Protein AF-A0A645H171-F1 (afdb_monomer_lite)

pLDDT: mean 86.13, std 8.14, range [46.41, 94.06]

Organism: NCBI:txid1076179

Structure (mmCIF, N/CA/C/O backbone):
data_AF-A0A645H171-F1
#
_entry.id   AF-A0A645H171-F1
#
loop_
_atom_site.group_PDB
_atom_site.id
_atom_site.type_symbol
_atom_site.label_atom_id
_atom_site.label_alt_id
_atom_site.label_comp_id
_atom_site.label_asym_id
_atom_site.label_entity_id
_atom_site.label_seq_id
_atom_site.pdbx_PDB_ins_code
_atom_site.Cartn_x
_atom_site.Cartn_y
_atom_site.Cartn_z
_atom_site.occupancy
_atom_site.B_iso_or_equiv
_atom_site.auth_seq_id
_atom_site.auth_comp_id
_atom_site.auth_asym_id
_atom_site.auth_atom_id
_atom_site.pdbx_PDB_model_num
ATOM 1 N N . MET A 1 1 ? 2.312 -17.430 -9.583 1.00 46.41 1 MET A N 1
ATOM 2 C CA . MET A 1 1 ? 2.910 -16.702 -8.439 1.00 46.41 1 MET A CA 1
ATOM 3 C C . MET A 1 1 ? 1.800 -16.320 -7.471 1.00 46.41 1 MET A C 1
ATOM 5 O O . MET A 1 1 ? 0.791 -15.809 -7.935 1.00 46.41 1 MET A O 1
ATOM 9 N N . ASN A 1 2 ? 1.952 -16.564 -6.166 1.00 61.66 2 ASN A N 1
ATOM 10 C CA . ASN A 1 2 ? 0.986 -16.113 -5.157 1.00 61.66 2 ASN A CA 1
ATOM 11 C C . ASN A 1 2 ? 1.284 -14.646 -4.791 1.00 61.66 2 ASN A C 1
ATOM 13 O O . ASN A 1 2 ? 1.994 -14.360 -3.834 1.00 61.66 2 ASN A O 1
ATOM 17 N N . TYR A 1 3 ? 0.816 -13.711 -5.617 1.00 66.38 3 TYR A N 1
ATOM 18 C CA . TYR A 1 3 ? 1.017 -12.272 -5.394 1.00 66.38 3 TYR A CA 1
ATOM 19 C C . TYR A 1 3 ? 0.291 -11.769 -4.140 1.00 66.38 3 TYR A C 1
ATOM 21 O O . TYR A 1 3 ? 0.744 -10.811 -3.515 1.00 66.38 3 TYR A O 1
ATOM 29 N N . SER A 1 4 ? -0.789 -12.444 -3.738 1.00 68.12 4 SER A N 1
ATOM 30 C CA . SER A 1 4 ? -1.568 -12.106 -2.549 1.00 68.12 4 SER A CA 1
ATOM 31 C C . SER A 1 4 ? -0.733 -12.211 -1.274 1.00 68.12 4 SER A C 1
ATOM 33 O O . SER A 1 4 ? -0.778 -11.300 -0.454 1.00 68.12 4 SER A O 1
ATOM 35 N N . SER A 1 5 ? 0.097 -13.251 -1.126 1.00 75.25 5 SER A N 1
ATOM 36 C CA . SER A 1 5 ? 0.951 -13.399 0.063 1.00 75.25 5 SER A CA 1
ATOM 37 C C . SER A 1 5 ? 2.080 -12.364 0.116 1.00 75.25 5 SER A C 1
ATOM 39 O O . SER A 1 5 ? 2.367 -11.808 1.175 1.00 75.25 5 SER A O 1
ATOM 41 N N . GLY A 1 6 ? 2.698 -12.056 -1.028 1.00 83.56 6 GLY A N 1
ATOM 42 C CA . GLY A 1 6 ? 3.765 -11.056 -1.114 1.00 83.56 6 GLY A CA 1
ATOM 43 C C . GLY A 1 6 ? 3.276 -9.639 -0.803 1.00 83.56 6 GLY A C 1
ATOM 44 O O . GLY A 1 6 ? 3.906 -8.925 -0.021 1.00 83.56 6 GLY A O 1
ATOM 45 N N . ILE A 1 7 ? 2.135 -9.251 -1.379 1.00 83.25 7 ILE A N 1
ATOM 46 C CA . ILE A 1 7 ? 1.530 -7.930 -1.170 1.00 83.25 7 ILE A CA 1
ATOM 47 C C . ILE A 1 7 ? 0.985 -7.798 0.251 1.00 83.25 7 ILE A C 1
ATOM 49 O O . ILE A 1 7 ? 1.257 -6.787 0.894 1.00 83.25 7 ILE A O 1
ATOM 53 N N . ALA A 1 8 ? 0.294 -8.814 0.779 1.00 86.88 8 ALA A N 1
ATOM 54 C CA . ALA A 1 8 ? -0.175 -8.794 2.163 1.00 86.88 8 ALA A CA 1
ATOM 55 C C . ALA A 1 8 ? 0.992 -8.592 3.143 1.00 86.88 8 ALA A C 1
ATOM 57 O O . ALA A 1 8 ? 0.944 -7.695 3.984 1.00 86.88 8 ALA A O 1
ATOM 58 N N . ARG A 1 9 ? 2.098 -9.328 2.958 1.00 86.06 9 ARG A N 1
ATOM 59 C CA . ARG A 1 9 ? 3.308 -9.163 3.776 1.00 86.06 9 ARG A CA 1
ATOM 60 C C . ARG A 1 9 ? 3.878 -7.746 3.696 1.00 86.06 9 ARG A C 1
ATOM 62 O O . ARG A 1 9 ? 4.268 -7.191 4.721 1.00 86.06 9 ARG A O 1
ATOM 69 N N . PHE A 1 10 ? 3.951 -7.169 2.495 1.00 85.25 10 PHE A N 1
ATOM 70 C CA . PHE A 1 10 ? 4.456 -5.808 2.2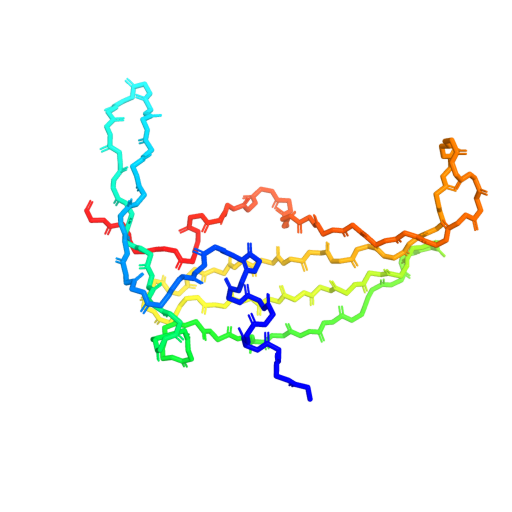97 1.00 85.25 10 PHE A CA 1
ATOM 71 C C . PHE A 1 10 ? 3.582 -4.766 3.005 1.00 85.25 10 PHE A C 1
ATOM 73 O O . PHE A 1 10 ? 4.096 -3.907 3.715 1.00 85.25 10 PHE A O 1
ATOM 80 N N . LEU A 1 11 ? 2.261 -4.894 2.877 1.00 86.62 11 LEU A N 1
ATOM 81 C CA . LEU A 1 11 ? 1.277 -4.007 3.502 1.00 86.62 11 LEU A CA 1
ATOM 82 C C . LEU A 1 11 ? 1.110 -4.256 5.010 1.00 86.62 11 LEU A C 1
ATOM 84 O O . LEU A 1 11 ? 0.217 -3.679 5.620 1.00 86.62 11 LEU A O 1
ATOM 88 N N . ARG A 1 12 ? 1.962 -5.101 5.612 1.00 88.81 12 ARG A N 1
ATOM 89 C CA . ARG A 1 12 ? 1.922 -5.490 7.032 1.00 88.81 12 ARG A CA 1
ATOM 90 C C . ARG A 1 12 ? 0.592 -6.126 7.448 1.00 88.81 12 ARG A C 1
ATOM 92 O O . ARG A 1 12 ? 0.215 -6.077 8.607 1.00 88.81 12 ARG A O 1
ATOM 99 N N . ILE A 1 13 ? -0.092 -6.778 6.515 1.00 90.06 13 ILE A N 1
ATOM 100 C CA . ILE A 1 13 ? -1.292 -7.562 6.798 1.00 90.06 13 ILE A CA 1
ATOM 101 C C . ILE A 1 13 ? -0.851 -8.897 7.407 1.00 90.06 13 ILE A C 1
ATOM 103 O O . ILE A 1 13 ? -0.043 -9.624 6.821 1.00 90.06 13 ILE A O 1
ATOM 107 N N . HIS A 1 14 ? -1.344 -9.181 8.611 1.00 91.19 14 HIS A N 1
ATOM 108 C CA . HIS A 1 14 ? -0.939 -10.313 9.446 1.00 91.19 14 HIS A CA 1
ATOM 109 C C . HIS A 1 14 ? -2.025 -11.398 9.501 1.00 91.19 14 HIS A C 1
ATOM 111 O O . HIS A 1 14 ? -3.140 -11.201 9.022 1.00 91.19 14 HIS A O 1
ATOM 117 N N . GLU A 1 15 ? -1.701 -12.556 10.083 1.00 92.12 15 GLU A N 1
ATOM 118 C CA . GLU A 1 15 ? -2.649 -13.675 10.257 1.00 92.12 15 GLU A CA 1
ATOM 119 C C . GLU A 1 15 ? -3.913 -13.258 11.021 1.00 92.12 15 GLU A C 1
ATOM 121 O O . GLU A 1 15 ? -5.015 -13.711 10.721 1.00 92.12 15 GLU A O 1
ATOM 126 N N . HIS A 1 16 ? -3.761 -12.339 11.975 1.00 93.06 16 HIS A N 1
ATOM 127 C CA . HIS A 1 16 ? -4.859 -11.779 12.747 1.00 93.06 16 HIS A CA 1
ATOM 128 C C . HIS A 1 16 ? -5.083 -10.317 12.380 1.00 93.06 16 HIS A C 1
ATOM 130 O O . HIS A 1 16 ? -4.137 -9.576 12.097 1.00 93.06 16 HIS A O 1
ATOM 136 N N . GLU A 1 17 ? -6.350 -9.911 12.402 1.00 92.88 17 GLU A N 1
ATOM 137 C CA . GLU A 1 17 ? -6.702 -8.503 12.302 1.00 92.88 17 GLU A CA 1
ATOM 138 C C . GLU A 1 17 ? -6.122 -7.710 13.474 1.00 92.88 17 GLU A C 1
ATOM 140 O O . GLU A 1 17 ? -5.950 -8.224 14.582 1.00 92.88 17 GLU A O 1
ATOM 145 N N . TYR A 1 18 ? -5.819 -6.443 13.223 1.00 94.06 18 TYR A N 1
ATOM 146 C CA . TYR A 1 18 ? -5.315 -5.544 14.249 1.00 94.06 18 TYR A CA 1
ATOM 147 C C . TYR A 1 18 ? -5.740 -4.107 13.962 1.00 94.06 18 TYR A C 1
ATOM 149 O O . TYR A 1 18 ? -6.217 -3.776 12.873 1.00 94.06 18 TYR A O 1
ATOM 157 N N . PHE A 1 19 ? -5.557 -3.245 14.958 1.00 93.50 19 PHE A N 1
ATOM 158 C CA . PHE A 1 19 ? -5.896 -1.833 14.863 1.00 93.50 19 PHE A CA 1
ATOM 159 C C . PHE A 1 19 ? -4.631 -0.984 14.791 1.00 93.50 19 PHE A C 1
ATOM 161 O O . PHE A 1 19 ? -3.698 -1.154 15.576 1.00 93.50 19 PHE A O 1
ATOM 168 N N . TYR A 1 20 ? -4.607 -0.061 13.839 1.00 91.94 20 TYR A N 1
ATOM 169 C CA . TYR A 1 20 ? -3.574 0.945 13.680 1.00 91.94 20 TYR A CA 1
ATOM 170 C C . TYR A 1 20 ? -4.122 2.295 14.140 1.00 91.94 20 TYR A C 1
ATOM 172 O O . TYR A 1 20 ? -5.061 2.825 13.547 1.00 91.94 20 TYR A O 1
ATOM 180 N N . ALA A 1 21 ? -3.537 2.846 15.201 1.00 92.25 21 ALA A N 1
ATOM 181 C CA . ALA A 1 21 ? -3.875 4.173 15.692 1.00 92.25 21 ALA A CA 1
ATOM 182 C C . ALA A 1 21 ? -2.935 5.218 15.082 1.00 92.25 21 ALA A C 1
ATOM 184 O O . ALA A 1 21 ? -1.711 5.073 15.122 1.00 92.25 21 ALA A O 1
ATOM 185 N N . LYS A 1 22 ? -3.514 6.293 14.550 1.00 90.81 22 LYS A N 1
ATOM 186 C CA . LYS A 1 22 ? -2.793 7.449 14.028 1.00 90.81 22 LYS A CA 1
ATOM 187 C C . LYS A 1 22 ? -3.165 8.681 14.839 1.00 90.81 22 LYS A C 1
ATOM 189 O O . LYS A 1 22 ? -4.295 9.161 14.780 1.00 90.81 22 LYS A O 1
ATOM 194 N N . THR A 1 23 ? -2.195 9.212 15.572 1.00 92.88 23 THR A N 1
ATOM 195 C CA . THR A 1 23 ? -2.364 10.466 16.310 1.00 92.88 23 THR A CA 1
ATOM 196 C C . THR A 1 23 ? -2.137 11.650 15.378 1.00 92.88 23 THR A C 1
ATOM 198 O O . THR A 1 23 ? -1.150 11.712 14.645 1.00 92.88 23 THR A O 1
ATOM 201 N N . THR A 1 24 ? -3.061 12.597 15.411 1.00 89.25 24 THR A N 1
ATOM 202 C CA . THR A 1 24 ? -3.034 13.855 14.667 1.00 89.25 24 THR A CA 1
ATOM 203 C C . THR A 1 24 ? -3.170 15.021 15.645 1.00 89.25 24 THR A C 1
ATOM 205 O O . THR A 1 24 ? -3.492 14.823 16.816 1.00 89.25 24 THR A O 1
ATOM 208 N N . LEU A 1 25 ? -2.965 16.252 15.171 1.00 91.75 25 LEU A N 1
ATOM 209 C CA . LEU A 1 25 ? -3.218 17.451 15.981 1.00 91.75 25 LEU A CA 1
ATOM 210 C C . LEU A 1 25 ? -4.694 17.576 16.405 1.00 91.75 25 LEU A C 1
ATOM 212 O O . LEU A 1 25 ? -4.986 18.187 17.426 1.00 91.75 25 LEU A O 1
ATOM 216 N N . SER A 1 26 ? -5.615 16.990 15.635 1.00 90.19 26 SER A N 1
ATOM 217 C CA . SER A 1 26 ? -7.065 17.021 15.859 1.00 90.19 26 SER A CA 1
ATOM 218 C C . SER A 1 26 ? -7.608 15.837 16.669 1.00 90.19 26 SER A C 1
ATOM 220 O O . SER A 1 26 ? -8.800 15.810 16.958 1.00 90.19 26 SER A O 1
ATOM 222 N N . GLY A 1 27 ? -6.773 14.854 17.028 1.00 92.31 27 GLY A N 1
ATOM 223 C CA . GLY A 1 27 ? -7.200 13.675 17.786 1.00 92.31 27 GLY A CA 1
ATOM 224 C C . GLY A 1 27 ? -6.569 12.367 17.312 1.00 92.31 27 GLY A C 1
ATOM 225 O O . GLY A 1 27 ? -5.555 12.362 16.611 1.00 92.31 27 GLY A O 1
ATOM 226 N N . VAL A 1 28 ? -7.172 11.246 17.707 1.00 93.44 28 VAL A N 1
ATOM 227 C CA . VAL A 1 28 ? -6.717 9.890 17.368 1.00 93.44 28 VAL A CA 1
ATOM 228 C C . VAL A 1 28 ? -7.684 9.264 16.371 1.00 93.44 28 VAL A C 1
ATOM 230 O O . VAL A 1 28 ? -8.874 9.157 16.644 1.00 93.44 28 VAL A O 1
ATOM 233 N N . GLU A 1 29 ? -7.158 8.827 15.232 1.00 93.25 29 GLU A N 1
ATOM 234 C CA . GLU A 1 29 ? -7.892 8.044 14.240 1.00 93.25 29 GLU A CA 1
ATOM 235 C C . GLU A 1 29 ? -7.519 6.567 14.389 1.00 93.25 29 GLU A C 1
ATOM 237 O O . GLU A 1 29 ? -6.333 6.232 14.470 1.00 93.25 29 GLU A O 1
ATOM 242 N N . ILE A 1 30 ? -8.514 5.679 14.413 1.00 92.50 30 ILE A N 1
ATOM 243 C CA . ILE A 1 30 ? -8.302 4.234 14.521 1.00 92.50 30 ILE A CA 1
ATOM 244 C C . ILE A 1 30 ? -8.686 3.578 13.200 1.00 92.50 30 ILE A C 1
ATOM 246 O O . ILE A 1 30 ? -9.767 3.790 12.659 1.00 92.50 30 ILE A O 1
ATOM 250 N N . TYR A 1 31 ? -7.777 2.758 12.687 1.00 92.62 31 TYR A N 1
ATOM 251 C CA . TYR A 1 31 ? -7.939 2.031 11.441 1.00 92.62 31 TYR A CA 1
ATOM 252 C C . TYR A 1 31 ? -7.895 0.532 11.712 1.00 92.62 31 TYR A C 1
ATOM 254 O O . TYR A 1 31 ? -6.956 0.040 12.336 1.00 92.62 31 TYR A O 1
ATOM 262 N N . ARG A 1 32 ? -8.880 -0.211 11.217 1.00 92.31 32 ARG A N 1
ATOM 263 C CA . ARG A 1 32 ? -8.877 -1.672 11.205 1.00 92.31 32 ARG A CA 1
ATOM 264 C C . ARG A 1 32 ? -8.095 -2.171 10.000 1.00 92.31 32 ARG A C 1
ATOM 266 O O . ARG A 1 32 ? -8.423 -1.852 8.854 1.00 92.31 32 ARG A O 1
ATOM 273 N N . VAL A 1 33 ? -7.084 -2.987 10.268 1.00 92.00 33 VAL A N 1
ATOM 274 C CA . VAL A 1 33 ? -6.303 -3.686 9.249 1.00 92.00 33 VAL A CA 1
ATOM 275 C C . VAL A 1 33 ? -6.837 -5.115 9.126 1.00 92.00 33 VAL A C 1
ATOM 277 O O . VAL A 1 33 ? -6.954 -5.802 10.146 1.00 92.00 33 VAL A O 1
ATOM 280 N N . PRO A 1 34 ? -7.197 -5.577 7.912 1.00 91.12 34 PRO A N 1
ATOM 281 C CA . PRO A 1 34 ? -7.743 -6.917 7.726 1.00 91.12 34 PRO A CA 1
ATOM 282 C C . PRO A 1 34 ? -6.695 -7.999 7.997 1.00 91.12 34 PRO A C 1
ATOM 284 O O . PRO A 1 34 ? -5.494 -7.736 7.972 1.00 91.12 34 PRO A O 1
ATOM 287 N N . SER A 1 35 ? -7.161 -9.230 8.202 1.00 92.38 35 SER A N 1
ATOM 288 C CA . SER A 1 35 ? -6.297 -10.411 8.245 1.00 92.38 35 SER A CA 1
ATOM 289 C C . SER A 1 35 ? -5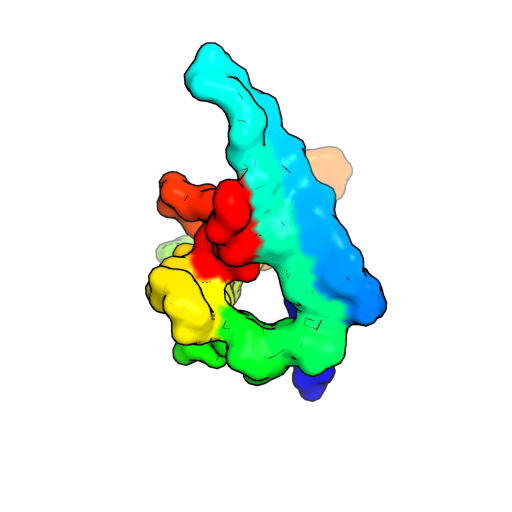.854 -10.841 6.837 1.00 92.38 35 SER A C 1
ATOM 291 O O . SER A 1 35 ? -6.499 -10.514 5.834 1.00 92.38 35 SER A O 1
ATOM 293 N N . VAL A 1 36 ? -4.790 -11.645 6.738 1.00 90.38 36 VAL A N 1
ATOM 294 C CA . VAL A 1 36 ? -4.373 -12.288 5.474 1.00 90.38 36 VAL A CA 1
ATOM 295 C C . VAL A 1 36 ? -5.500 -13.150 4.892 1.00 90.38 36 VAL A C 1
ATOM 297 O O . VAL A 1 36 ? -5.688 -13.170 3.674 1.00 90.38 36 VAL A O 1
ATOM 300 N N . HIS A 1 37 ? -6.290 -13.818 5.739 1.00 89.56 37 HIS A N 1
ATOM 301 C CA . HIS A 1 37 ? -7.428 -14.638 5.309 1.00 89.56 37 HIS A CA 1
ATOM 302 C C . HIS A 1 37 ? -8.544 -13.814 4.653 1.00 89.56 37 HIS A C 1
ATOM 304 O O . HIS A 1 37 ? -9.248 -14.309 3.769 1.00 89.56 37 HIS A O 1
ATOM 310 N N . ASP A 1 38 ? -8.679 -12.547 5.046 1.00 88.69 38 ASP A N 1
ATOM 311 C CA . ASP A 1 38 ? -9.667 -11.621 4.493 1.00 88.69 38 ASP A CA 1
ATOM 312 C C . ASP A 1 38 ? -9.124 -10.774 3.341 1.00 88.69 38 ASP A C 1
ATOM 314 O O . ASP A 1 38 ? -9.903 -10.107 2.656 1.00 88.69 38 ASP A O 1
ATOM 318 N N . PHE A 1 39 ? -7.816 -10.835 3.063 1.00 85.38 39 PHE A N 1
ATOM 319 C CA . PHE A 1 39 ? -7.167 -10.044 2.018 1.00 85.38 39 PHE A CA 1
ATOM 320 C C . PHE A 1 39 ? -7.897 -10.158 0.677 1.00 85.38 39 PHE A C 1
ATOM 322 O O . PHE A 1 39 ? -8.284 -9.146 0.111 1.00 85.38 39 PHE A O 1
ATOM 329 N N . GLY A 1 40 ? -8.159 -11.375 0.192 1.00 83.75 40 GLY A N 1
ATOM 330 C CA . GLY A 1 40 ? -8.819 -11.587 -1.104 1.00 83.75 40 GLY A CA 1
ATOM 331 C C . GLY A 1 40 ? -10.308 -11.222 -1.140 1.00 83.75 40 GLY A C 1
ATOM 332 O O . GLY A 1 40 ? -10.877 -11.110 -2.223 1.00 83.75 40 GLY A O 1
ATOM 333 N N . LYS A 1 41 ? -10.941 -11.042 0.027 1.00 89.50 41 LYS A N 1
ATOM 334 C CA . LYS A 1 41 ? -12.351 -10.641 0.152 1.00 89.50 41 LYS A CA 1
ATOM 335 C C . LYS A 1 41 ? -12.510 -9.127 0.251 1.00 89.50 41 LYS A C 1
ATOM 337 O O . LYS A 1 41 ? -13.524 -8.606 -0.195 1.00 89.50 41 LYS A O 1
ATOM 342 N N . LYS A 1 42 ? -11.522 -8.446 0.838 1.00 89.50 42 LYS A N 1
ATOM 343 C CA . LYS A 1 42 ? -11.550 -7.003 1.109 1.00 89.50 42 LYS A CA 1
ATOM 344 C C . LYS A 1 42 ? -10.703 -6.185 0.149 1.00 89.50 42 LYS A C 1
ATOM 346 O O . LYS A 1 42 ? -11.060 -5.058 -0.167 1.00 89.50 42 LYS A O 1
ATOM 351 N N . LEU A 1 43 ? -9.593 -6.729 -0.336 1.00 90.38 43 LEU A N 1
ATOM 352 C CA . LEU A 1 43 ? -8.659 -6.048 -1.224 1.00 90.38 43 LEU A CA 1
ATOM 353 C C . LEU A 1 43 ? -8.561 -6.790 -2.555 1.00 90.38 43 LEU A C 1
ATOM 355 O O . LEU A 1 43 ? -8.393 -8.008 -2.615 1.00 90.38 43 LEU A O 1
ATOM 359 N N . LYS A 1 44 ? -8.628 -6.038 -3.652 1.00 90.44 44 LYS A N 1
ATOM 360 C CA . LYS A 1 44 ? -8.514 -6.586 -5.004 1.00 90.44 44 LYS A CA 1
ATOM 361 C C . LYS A 1 44 ? -7.472 -5.825 -5.800 1.00 90.44 44 LYS A C 1
ATOM 363 O O . LYS A 1 44 ? -7.532 -4.605 -5.901 1.00 90.44 44 LYS A O 1
ATOM 368 N N . ILE A 1 45 ? -6.546 -6.553 -6.416 1.00 91.06 45 ILE A N 1
ATOM 369 C CA . ILE A 1 45 ? -5.665 -5.987 -7.439 1.00 91.06 45 ILE A CA 1
ATOM 370 C C . ILE A 1 45 ? -6.510 -5.806 -8.697 1.00 91.06 45 ILE A C 1
ATOM 372 O O . ILE A 1 45 ? -7.011 -6.785 -9.250 1.00 91.06 45 ILE A O 1
ATOM 376 N N . ILE A 1 46 ? -6.711 -4.559 -9.110 1.00 93.31 46 ILE A N 1
ATOM 377 C CA . ILE A 1 46 ? -7.559 -4.225 -10.260 1.00 93.31 46 ILE A CA 1
ATOM 378 C C . ILE A 1 46 ? -6.749 -3.956 -11.526 1.00 93.31 46 ILE A C 1
ATOM 380 O O . ILE A 1 46 ? -7.278 -4.108 -12.622 1.00 93.31 46 ILE A O 1
ATOM 384 N N . SER A 1 47 ? -5.473 -3.590 -11.395 1.00 92.25 47 SER A N 1
ATOM 385 C CA . SER A 1 47 ? -4.584 -3.403 -12.539 1.00 92.25 47 SER A CA 1
ATOM 386 C C . SER A 1 47 ? -3.119 -3.607 -12.160 1.00 92.25 47 SER A C 1
ATOM 388 O O . SER A 1 47 ? -2.700 -3.355 -11.026 1.00 92.25 47 SER A O 1
ATOM 390 N N . VAL A 1 48 ? -2.345 -4.072 -13.139 1.00 91.00 48 VAL A N 1
ATOM 391 C CA . VAL A 1 48 ? -0.882 -4.110 -13.117 1.00 91.00 48 VAL A CA 1
ATOM 392 C C . VAL A 1 48 ? -0.420 -3.623 -14.485 1.00 91.00 48 VAL A C 1
ATOM 394 O O . VAL A 1 48 ? -0.697 -4.273 -15.490 1.00 91.00 48 VAL A O 1
ATOM 397 N N . VAL A 1 49 ? 0.225 -2.460 -14.536 1.00 91.88 49 VAL A N 1
ATOM 398 C CA . VAL A 1 49 ? 0.587 -1.782 -15.788 1.00 91.88 49 VAL A CA 1
ATOM 399 C C . VAL A 1 49 ? 2.076 -1.470 -15.794 1.00 91.88 49 VAL A C 1
ATOM 401 O O . VAL A 1 49 ? 2.593 -0.851 -14.865 1.00 91.88 49 VAL A O 1
ATOM 404 N 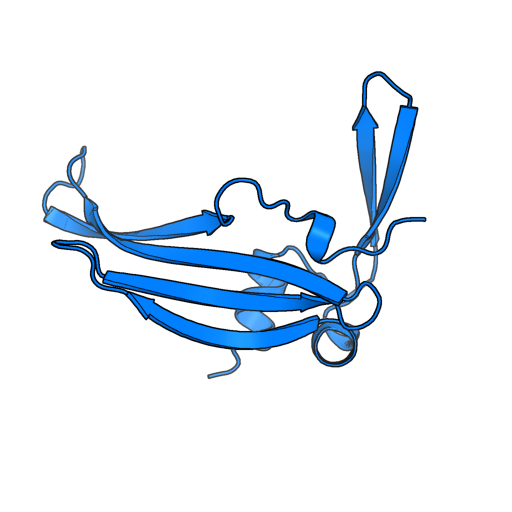N . GLY A 1 50 ? 2.771 -1.890 -16.850 1.00 87.69 50 GLY A N 1
ATOM 405 C CA . GLY A 1 50 ? 4.148 -1.475 -17.102 1.00 87.69 50 GLY A CA 1
ATOM 406 C C . GLY A 1 50 ? 4.201 -0.040 -17.628 1.00 87.69 50 GLY A C 1
ATOM 407 O O . GLY A 1 50 ? 3.397 0.342 -18.474 1.00 87.69 50 GLY A O 1
ATOM 408 N N . SER A 1 51 ? 5.151 0.755 -17.144 1.00 83.31 51 SER A N 1
ATOM 409 C CA . SER A 1 51 ? 5.424 2.109 -17.626 1.00 83.31 51 SER A CA 1
ATOM 410 C C . SER A 1 51 ? 6.933 2.291 -17.747 1.00 83.31 51 SER A C 1
ATOM 412 O O . SER A 1 51 ? 7.665 2.043 -16.792 1.00 83.31 51 SER A O 1
ATOM 414 N N . VAL A 1 52 ? 7.415 2.703 -18.918 1.00 77.81 52 VAL A N 1
ATOM 415 C CA . VAL A 1 52 ? 8.846 2.930 -19.168 1.00 77.81 52 VAL A CA 1
ATOM 416 C C . VAL A 1 52 ? 9.003 4.354 -19.691 1.00 77.81 52 VAL A C 1
ATOM 418 O O . VAL A 1 52 ? 8.902 4.555 -20.896 1.00 77.81 52 VAL A O 1
ATOM 421 N N . PRO A 1 53 ? 9.147 5.354 -18.801 1.00 70.81 53 PRO A N 1
ATOM 422 C CA . PRO A 1 53 ? 9.139 6.753 -19.211 1.00 70.81 53 PRO A CA 1
ATOM 423 C C . PRO A 1 53 ? 10.368 7.132 -20.034 1.00 70.81 53 PRO A C 1
ATOM 425 O O . PRO A 1 53 ? 10.196 7.798 -21.037 1.00 70.81 53 PRO A O 1
ATOM 428 N N . ASP A 1 54 ? 11.564 6.670 -19.640 1.00 65.94 54 ASP A N 1
ATOM 429 C CA . ASP A 1 54 ? 12.826 6.929 -20.359 1.00 65.94 54 ASP A CA 1
ATOM 430 C C . ASP A 1 54 ? 13.900 5.873 -20.021 1.00 65.94 54 ASP A C 1
ATOM 432 O O . ASP A 1 54 ? 14.298 5.081 -20.868 1.00 65.94 54 ASP A O 1
ATOM 436 N N . CYS A 1 55 ? 14.330 5.799 -18.751 1.00 65.62 55 CYS A N 1
ATOM 437 C CA . CYS A 1 55 ? 15.424 4.914 -18.291 1.00 65.62 55 CYS A CA 1
ATOM 438 C C . CYS A 1 55 ? 15.061 4.079 -17.050 1.00 65.62 55 CYS A C 1
ATOM 440 O O . CYS A 1 55 ? 15.933 3.571 -16.344 1.00 65.62 55 CYS A O 1
ATOM 442 N N . GLN A 1 56 ? 13.771 3.992 -16.727 1.00 73.44 56 GLN A N 1
ATOM 443 C CA . GLN A 1 56 ? 13.275 3.342 -15.516 1.00 73.44 56 GLN A CA 1
ATOM 444 C C . GLN A 1 56 ? 12.105 2.442 -15.879 1.00 73.44 56 GLN A C 1
ATOM 446 O O . GLN A 1 56 ? 11.082 2.914 -16.378 1.00 73.44 56 GLN A O 1
ATOM 451 N N . ALA A 1 57 ? 12.250 1.147 -15.619 1.00 83.31 57 ALA A N 1
ATOM 452 C CA . ALA A 1 57 ? 11.154 0.212 -15.786 1.00 83.31 57 ALA A CA 1
ATOM 453 C C . ALA A 1 57 ? 10.259 0.298 -14.548 1.00 83.31 57 ALA A C 1
ATOM 455 O O . ALA A 1 57 ? 10.664 -0.090 -13.454 1.00 83.31 57 ALA A O 1
ATOM 456 N N . ASN A 1 58 ? 9.050 0.827 -14.715 1.00 87.50 58 ASN A N 1
ATOM 457 C CA . ASN A 1 58 ? 8.061 0.916 -13.653 1.00 87.50 58 ASN A CA 1
ATOM 458 C C . ASN A 1 58 ? 6.975 -0.146 -13.828 1.00 87.50 58 ASN A C 1
ATOM 460 O O . ASN A 1 58 ? 6.501 -0.394 -14.935 1.00 87.50 58 ASN A O 1
ATOM 464 N N . ILE A 1 59 ? 6.526 -0.720 -12.716 1.00 89.38 59 ILE A N 1
ATOM 465 C CA . ILE A 1 59 ? 5.312 -1.531 -12.633 1.00 89.38 59 ILE A CA 1
ATOM 466 C C . ILE A 1 59 ? 4.367 -0.830 -11.662 1.00 89.38 59 ILE A C 1
ATOM 468 O O . ILE A 1 59 ? 4.668 -0.695 -10.474 1.00 89.38 59 ILE A O 1
ATOM 472 N N . LEU A 1 60 ? 3.234 -0.369 -12.180 1.00 91.12 60 LEU A N 1
ATOM 473 C CA . LEU A 1 60 ? 2.164 0.266 -11.424 1.00 91.12 60 LEU A CA 1
ATOM 474 C C . LEU A 1 60 ? 1.123 -0.787 -11.056 1.00 91.12 60 LEU A C 1
ATOM 476 O O . LEU A 1 60 ? 0.457 -1.330 -11.933 1.00 91.12 60 LEU A O 1
ATOM 480 N N . THR A 1 61 ? 0.969 -1.059 -9.766 1.00 91.25 61 THR A N 1
ATOM 481 C CA . THR A 1 61 ? -0.042 -1.982 -9.242 1.00 91.25 61 THR A CA 1
ATOM 482 C C . THR A 1 61 ? -1.136 -1.181 -8.558 1.00 91.25 61 THR A C 1
ATOM 484 O O . THR A 1 61 ? -0.857 -0.492 -7.578 1.00 91.25 61 THR A O 1
ATOM 487 N N . THR A 1 62 ? -2.379 -1.276 -9.029 1.00 92.88 62 THR A N 1
ATOM 488 C CA . THR A 1 62 ? -3.528 -0.655 -8.360 1.00 92.88 62 THR A CA 1
ATOM 489 C C . THR A 1 62 ? -4.303 -1.690 -7.557 1.00 92.88 62 THR A C 1
ATOM 491 O O . THR A 1 62 ? -4.758 -2.709 -8.079 1.00 92.88 62 THR A O 1
ATOM 494 N N . ILE A 1 63 ? -4.470 -1.398 -6.273 1.00 92.38 63 ILE A N 1
ATOM 495 C CA . ILE A 1 63 ? -5.209 -2.180 -5.290 1.00 92.38 63 ILE A CA 1
ATOM 496 C C . ILE A 1 63 ? -6.436 -1.367 -4.888 1.00 92.38 63 ILE A C 1
ATOM 498 O O . ILE A 1 63 ? -6.322 -0.187 -4.571 1.00 92.38 63 ILE A O 1
ATOM 502 N N . MET A 1 64 ? -7.607 -1.987 -4.892 1.00 93.19 64 MET A N 1
ATOM 503 C CA . MET A 1 64 ? -8.863 -1.394 -4.446 1.00 93.19 64 MET A CA 1
ATOM 504 C C . MET A 1 64 ? -9.306 -2.057 -3.147 1.00 93.19 64 MET A C 1
ATOM 506 O O . MET A 1 64 ? -9.347 -3.287 -3.075 1.00 93.19 64 MET A O 1
ATOM 510 N N . ASN A 1 65 ? -9.681 -1.249 -2.158 1.00 92.50 65 ASN A N 1
ATOM 511 C CA . ASN A 1 65 ? -10.487 -1.718 -1.038 1.00 92.50 65 ASN A CA 1
ATOM 512 C C . ASN A 1 65 ? -11.945 -1.835 -1.509 1.00 92.50 65 ASN A C 1
ATOM 514 O O . ASN A 1 65 ? -12.535 -0.882 -2.017 1.00 92.50 65 ASN A O 1
ATOM 518 N N . LEU A 1 66 ? -12.506 -3.036 -1.405 1.00 92.19 66 LEU A N 1
ATOM 519 C CA . LEU A 1 66 ? -13.837 -3.371 -1.896 1.00 92.19 66 LEU A CA 1
ATOM 520 C C . LEU A 1 66 ? -14.953 -2.783 -1.027 1.00 92.19 66 LEU A C 1
ATOM 522 O O . LEU A 1 66 ? -16.035 -2.546 -1.568 1.00 92.19 66 LEU A O 1
ATOM 526 N N . ASP A 1 67 ? -14.677 -2.488 0.241 1.00 91.31 67 ASP A N 1
ATOM 527 C CA . ASP A 1 67 ? -15.620 -1.893 1.187 1.00 91.31 67 ASP A CA 1
ATOM 528 C C . ASP A 1 67 ? -15.657 -0.365 1.013 1.00 91.31 67 ASP A C 1
ATOM 530 O O . ASP A 1 67 ? -16.714 0.216 0.770 1.00 91.31 67 ASP A O 1
ATOM 534 N N . THR A 1 68 ? -14.495 0.298 1.034 1.00 90.81 68 THR A N 1
ATOM 535 C CA . THR A 1 68 ? -14.402 1.773 0.965 1.00 90.81 68 THR A CA 1
ATOM 536 C C . THR A 1 68 ? -14.329 2.334 -0.457 1.00 90.81 68 THR A C 1
ATOM 538 O O . THR A 1 68 ? -14.416 3.547 -0.644 1.00 90.81 68 THR A O 1
ATOM 541 N N . LYS A 1 69 ? -14.114 1.477 -1.464 1.00 93.25 69 LYS A N 1
ATOM 542 C CA . LYS A 1 69 ? -13.836 1.827 -2.875 1.00 93.25 69 LYS A CA 1
ATOM 543 C C . LYS A 1 69 ? -12.599 2.701 -3.098 1.00 93.25 69 LYS A C 1
ATOM 545 O O . LYS A 1 69 ? -12.325 3.090 -4.233 1.00 93.25 69 LYS A O 1
ATOM 550 N N . LYS A 1 70 ? -11.817 2.979 -2.052 1.00 93.00 70 LYS A N 1
ATOM 551 C CA . LYS A 1 70 ? -10.551 3.704 -2.158 1.00 93.00 70 LYS A CA 1
ATOM 552 C C . LYS A 1 70 ? -9.511 2.842 -2.870 1.00 93.00 70 LYS A C 1
ATOM 554 O O . LYS A 1 70 ? -9.526 1.611 -2.791 1.00 93.00 70 LYS A O 1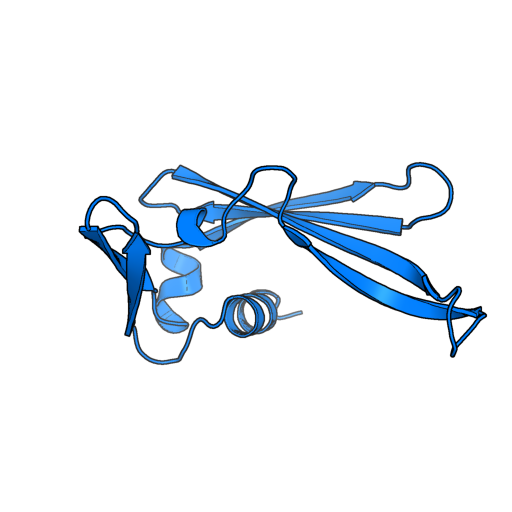
ATOM 559 N N . THR A 1 71 ? -8.592 3.504 -3.563 1.00 93.75 71 THR A N 1
ATOM 560 C CA . THR A 1 71 ? -7.531 2.846 -4.328 1.00 93.75 71 THR A CA 1
ATOM 561 C C . THR A 1 71 ? -6.154 3.248 -3.831 1.00 93.75 71 THR A C 1
ATOM 563 O O . THR A 1 71 ? -5.905 4.427 -3.582 1.00 93.75 71 THR A O 1
ATOM 566 N N . LEU A 1 72 ? -5.252 2.274 -3.776 1.00 93.06 72 LEU A N 1
ATOM 567 C CA . LEU A 1 72 ? -3.826 2.448 -3.555 1.00 93.06 72 LEU A CA 1
ATOM 568 C C . LEU A 1 72 ? -3.067 2.001 -4.805 1.00 93.06 72 LEU A C 1
ATOM 570 O O . LEU A 1 72 ? -3.233 0.885 -5.288 1.00 93.06 72 LEU A O 1
ATOM 574 N N . VAL A 1 73 ? -2.211 2.867 -5.313 1.00 93.25 73 VAL A N 1
ATOM 575 C CA . VAL A 1 73 ? -1.304 2.639 -6.427 1.00 93.25 73 VAL A CA 1
ATOM 576 C C . VAL A 1 73 ? 0.087 2.486 -5.840 1.00 93.25 73 VAL A C 1
ATOM 578 O O . VAL A 1 73 ? 0.577 3.364 -5.132 1.00 93.25 73 VAL A O 1
ATOM 581 N N . LEU A 1 74 ? 0.725 1.363 -6.136 1.00 91.25 74 LEU A N 1
ATOM 582 C CA . LEU A 1 74 ? 2.111 1.089 -5.793 1.00 91.25 74 LEU A CA 1
ATOM 583 C C . LEU A 1 74 ? 2.939 1.180 -7.069 1.00 91.25 74 LEU A C 1
ATOM 585 O O . LEU A 1 74 ? 2.618 0.525 -8.060 1.00 91.25 74 LEU A O 1
ATOM 589 N N . ARG A 1 75 ? 4.002 1.982 -7.048 1.00 90.31 75 ARG A N 1
ATOM 590 C CA . ARG A 1 75 ? 4.970 2.080 -8.142 1.00 90.31 75 ARG A CA 1
ATOM 591 C C . ARG A 1 75 ? 6.225 1.319 -7.763 1.00 90.31 75 ARG A C 1
ATOM 593 O O . ARG A 1 75 ? 6.972 1.769 -6.901 1.00 90.31 75 ARG A O 1
ATOM 600 N N . ASN A 1 76 ? 6.465 0.200 -8.431 1.00 89.19 76 ASN A N 1
ATOM 601 C CA . ASN A 1 76 ? 7.742 -0.499 -8.379 1.00 89.19 76 ASN A CA 1
ATOM 602 C C . ASN A 1 76 ? 8.647 0.047 -9.474 1.00 89.19 76 ASN A C 1
ATOM 604 O O . ASN A 1 76 ? 8.362 -0.157 -10.646 1.00 89.19 76 ASN A O 1
ATOM 608 N N . GLU A 1 77 ? 9.707 0.740 -9.089 1.00 88.31 77 GLU A N 1
ATOM 609 C CA . GLU A 1 77 ? 10.743 1.278 -9.964 1.00 88.31 77 GLU A CA 1
ATOM 610 C C . GLU A 1 77 ? 11.934 0.315 -9.962 1.00 88.31 77 GLU A C 1
ATOM 612 O O . GLU A 1 77 ? 12.579 0.120 -8.930 1.00 88.31 77 GLU A O 1
ATOM 617 N N . CYS A 1 78 ? 12.224 -0.284 -11.114 1.00 84.81 78 CYS A N 1
ATOM 618 C CA . CYS A 1 78 ? 13.434 -1.056 -11.365 1.00 84.81 78 CYS A CA 1
ATOM 619 C C . CYS A 1 78 ? 14.442 -0.163 -12.090 1.00 84.81 78 CYS A C 1
ATOM 621 O O . CYS A 1 78 ? 14.165 0.352 -13.179 1.00 84.81 78 CYS A O 1
ATOM 623 N N . ARG A 1 79 ? 15.614 0.023 -11.483 1.00 82.88 79 ARG A N 1
ATOM 624 C CA . ARG A 1 79 ? 16.659 0.915 -11.997 1.00 82.88 79 ARG A CA 1
ATOM 625 C C . ARG A 1 79 ? 18.044 0.434 -11.589 1.00 82.88 79 ARG A C 1
ATOM 627 O O . ARG A 1 79 ? 18.180 -0.375 -10.678 1.00 82.88 79 ARG A O 1
ATOM 634 N N . PHE A 1 80 ? 19.079 0.979 -12.211 1.00 82.25 80 PHE A N 1
ATOM 635 C CA . PHE A 1 80 ? 20.441 0.814 -11.712 1.00 82.25 80 PHE A CA 1
ATOM 636 C C . PHE A 1 80 ? 20.719 1.825 -10.595 1.00 82.25 80 PHE A C 1
ATOM 638 O O . PHE A 1 80 ? 20.347 2.998 -10.687 1.00 82.25 80 PHE A O 1
ATOM 645 N N . SER A 1 81 ? 21.349 1.370 -9.515 1.00 79.25 81 SER A N 1
ATOM 646 C CA . SER A 1 81 ? 21.801 2.240 -8.431 1.00 79.25 81 SER A CA 1
ATOM 647 C C . SER A 1 81 ? 22.900 3.179 -8.936 1.00 79.25 81 SER A C 1
ATOM 649 O O . SER A 1 81 ? 23.753 2.780 -9.721 1.00 79.25 81 SER A O 1
ATOM 651 N N . HIS A 1 82 ? 22.871 4.426 -8.461 1.00 77.44 82 HIS A N 1
ATOM 652 C CA . HIS A 1 82 ? 23.868 5.468 -8.754 1.00 77.44 82 HIS A CA 1
ATOM 653 C C . HIS A 1 82 ? 24.693 5.841 -7.502 1.00 77.44 82 HIS A C 1
ATOM 655 O O . HIS A 1 82 ? 25.455 6.802 -7.517 1.00 77.44 82 HIS A O 1
ATOM 661 N N . GLY A 1 83 ? 24.482 5.125 -6.388 1.00 73.62 83 GLY A N 1
ATOM 662 C CA . GLY A 1 83 ? 25.139 5.371 -5.101 1.00 73.62 83 GLY A CA 1
ATOM 663 C C . GLY A 1 83 ? 26.361 4.478 -4.882 1.00 73.62 83 GLY A C 1
ATOM 664 O O . GLY A 1 83 ? 27.036 4.084 -5.826 1.00 73.62 83 GLY A O 1
ATOM 665 N N . GLN A 1 84 ? 26.614 4.100 -3.625 1.00 72.25 84 GLN A N 1
ATOM 666 C CA . GLN A 1 84 ? 27.745 3.245 -3.220 1.00 72.25 84 GLN A CA 1
ATOM 667 C C . GLN A 1 84 ? 27.827 1.908 -3.990 1.00 72.25 84 GLN A C 1
ATOM 669 O O . GLN A 1 84 ? 28.906 1.344 -4.135 1.00 72.25 84 GLN A O 1
ATOM 674 N N . PHE A 1 85 ? 26.700 1.432 -4.526 1.00 70.81 85 PHE A N 1
ATOM 675 C CA . PHE A 1 85 ? 26.597 0.250 -5.385 1.00 70.81 85 PHE A CA 1
ATOM 676 C C . PHE A 1 85 ? 26.276 0.655 -6.830 1.00 70.81 85 PHE A C 1
ATOM 678 O O . PHE A 1 85 ? 25.215 0.314 -7.355 1.00 70.81 85 PHE A O 1
ATOM 685 N N . ASN A 1 86 ? 27.120 1.489 -7.435 1.00 79.00 86 ASN A N 1
ATOM 686 C CA . ASN A 1 86 ? 26.898 2.016 -8.781 1.00 79.00 86 ASN A CA 1
ATOM 687 C C . ASN A 1 86 ? 26.808 0.880 -9.819 1.00 79.00 86 ASN A C 1
ATOM 689 O O . ASN A 1 86 ? 27.658 -0.006 -9.839 1.00 79.00 86 ASN A O 1
ATOM 693 N N . GLY A 1 87 ? 25.780 0.901 -10.669 1.00 77.50 87 GLY A N 1
ATOM 694 C CA . GLY A 1 87 ? 25.554 -0.115 -11.704 1.00 77.50 87 GLY A CA 1
ATOM 695 C C . GLY A 1 87 ? 24.892 -1.412 -11.219 1.00 77.50 87 GLY A C 1
ATOM 696 O O . GLY A 1 87 ? 24.571 -2.267 -12.041 1.00 77.50 87 GLY A O 1
ATOM 697 N N . THR A 1 88 ? 24.620 -1.564 -9.918 1.00 84.62 88 THR A N 1
ATOM 698 C CA . THR A 1 88 ? 23.863 -2.715 -9.397 1.00 84.62 88 THR A CA 1
ATOM 699 C C . THR A 1 88 ? 22.364 -2.513 -9.639 1.00 84.62 88 THR A C 1
ATOM 701 O O . THR A 1 88 ? 21.845 -1.438 -9.315 1.00 84.62 88 THR A O 1
ATOM 704 N N . PRO A 1 89 ? 21.634 -3.506 -10.180 1.00 82.44 89 PRO A N 1
ATOM 705 C CA . PRO A 1 89 ? 20.184 -3.415 -10.307 1.00 82.44 89 PRO A CA 1
ATOM 706 C C . PRO A 1 89 ? 19.524 -3.329 -8.923 1.00 82.44 89 PRO A C 1
ATOM 708 O O . PRO A 1 89 ? 19.800 -4.133 -8.035 1.00 82.44 89 PRO A O 1
ATOM 711 N N . GLU A 1 90 ? 18.634 -2.357 -8.745 1.00 81.62 90 GLU A N 1
ATOM 712 C CA . GLU A 1 90 ? 17.830 -2.153 -7.542 1.00 81.62 90 GLU A CA 1
ATOM 713 C C . GLU A 1 90 ? 16.342 -2.026 -7.900 1.00 81.62 90 GLU A C 1
ATOM 715 O O . GLU A 1 90 ? 15.973 -1.555 -8.979 1.00 81.62 90 GLU A O 1
ATOM 720 N N . ALA A 1 91 ? 15.479 -2.435 -6.970 1.00 83.56 91 ALA A N 1
ATOM 721 C CA . ALA A 1 91 ? 14.037 -2.249 -7.066 1.00 83.56 91 ALA A CA 1
ATOM 722 C C . ALA A 1 91 ? 13.548 -1.443 -5.861 1.00 83.56 91 ALA A C 1
ATOM 724 O O . ALA A 1 91 ? 13.857 -1.777 -4.715 1.00 83.56 91 ALA A O 1
ATOM 725 N N . LYS A 1 92 ? 12.783 -0.380 -6.114 1.00 85.94 92 LYS A N 1
ATOM 726 C CA . LYS A 1 92 ? 12.197 0.482 -5.081 1.00 85.94 92 LYS A CA 1
ATOM 727 C C . LYS A 1 92 ? 10.695 0.550 -5.267 1.00 85.94 92 LYS A C 1
ATOM 729 O O . LYS A 1 92 ? 10.222 0.786 -6.371 1.00 85.94 92 LYS A O 1
ATOM 734 N N . MET A 1 93 ? 9.947 0.355 -4.187 1.00 86.94 93 MET A N 1
ATOM 735 C CA . MET A 1 93 ? 8.498 0.517 -4.202 1.00 86.94 93 MET A CA 1
ATOM 736 C C . MET A 1 93 ? 8.123 1.844 -3.549 1.00 86.94 93 MET A C 1
ATOM 738 O O . MET A 1 93 ? 8.583 2.156 -2.453 1.00 86.94 93 MET A O 1
ATOM 742 N N . TYR A 1 94 ? 7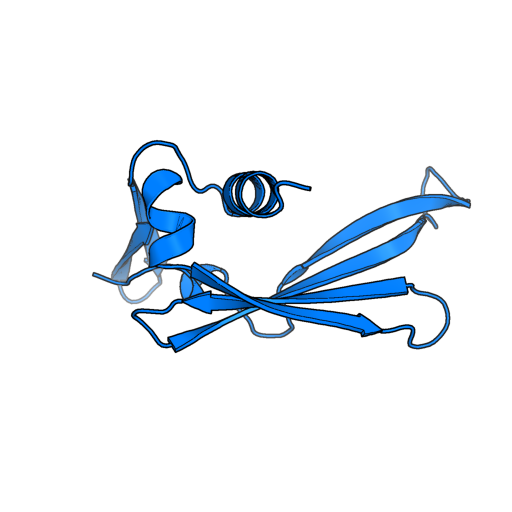.258 2.597 -4.215 1.00 87.38 94 TYR A N 1
ATOM 743 C CA . TYR A 1 94 ? 6.722 3.866 -3.748 1.00 87.38 94 TYR A CA 1
ATOM 744 C C . TYR A 1 94 ? 5.200 3.804 -3.694 1.00 87.38 94 TYR A C 1
ATOM 746 O O . TYR A 1 94 ? 4.568 3.146 -4.525 1.00 87.38 94 TYR A O 1
ATOM 754 N N . TYR A 1 95 ? 4.603 4.542 -2.763 1.00 86.69 95 TYR A N 1
ATOM 755 C CA . TYR A 1 95 ? 3.193 4.900 -2.877 1.00 86.69 95 TYR A CA 1
ATOM 756 C C . TYR A 1 95 ? 3.009 5.872 -4.045 1.00 86.69 95 TYR A C 1
ATOM 758 O O . TYR A 1 95 ? 3.896 6.678 -4.343 1.00 86.69 95 TYR A O 1
ATOM 766 N N . GLY A 1 96 ? 1.860 5.792 -4.712 1.00 80.94 96 GLY A N 1
ATOM 767 C CA . GLY A 1 96 ? 1.445 6.787 -5.690 1.00 80.94 96 GLY A CA 1
ATOM 768 C C . GLY A 1 96 ? 1.501 8.188 -5.084 1.00 80.94 96 GLY A C 1
ATOM 769 O O . GLY A 1 96 ? 1.289 8.367 -3.882 1.00 80.94 96 GLY A O 1
ATOM 770 N N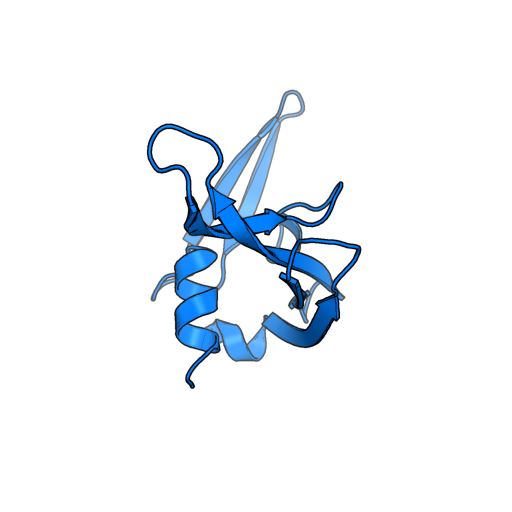 . LYS A 1 97 ? 1.809 9.184 -5.917 1.00 78.69 97 LYS A N 1
ATOM 771 C CA . LYS A 1 97 ? 1.864 10.581 -5.481 1.00 78.69 97 LYS A CA 1
ATOM 772 C C . LYS A 1 97 ? 0.537 10.957 -4.807 1.00 78.69 97 LYS A C 1
ATOM 774 O O . LYS A 1 97 ? -0.524 10.638 -5.336 1.00 78.69 97 LYS A O 1
ATOM 779 N N . ASP A 1 98 ? 0.629 11.576 -3.632 1.00 80.94 98 ASP A N 1
ATOM 780 C CA . ASP A 1 98 ? -0.506 12.004 -2.802 1.00 80.94 98 ASP A CA 1
ATOM 781 C C . ASP A 1 98 ? -1.429 10.865 -2.322 1.00 80.94 98 ASP A C 1
ATOM 783 O O . ASP A 1 98 ? -2.544 11.104 -1.860 1.00 80.94 98 ASP A O 1
ATOM 787 N N . GLN A 1 99 ? -0.965 9.613 -2.387 1.00 84.25 99 GLN A N 1
ATOM 788 C CA . GLN A 1 99 ? -1.703 8.465 -1.875 1.00 84.25 99 GLN A CA 1
ATOM 789 C C . GLN A 1 99 ? -1.216 8.022 -0.502 1.00 84.25 99 GLN A C 1
ATOM 791 O O . GLN A 1 99 ? -0.066 8.215 -0.110 1.00 84.25 99 GLN A O 1
ATOM 796 N N . SER A 1 100 ? -2.126 7.393 0.235 1.00 85.50 100 SER A N 1
ATOM 797 C CA . SER A 1 100 ? -1.887 6.938 1.595 1.00 85.50 100 SER A CA 1
ATOM 798 C C . SER A 1 100 ? -2.182 5.454 1.723 1.00 85.50 100 SER A C 1
ATOM 800 O O . SER A 1 100 ? -3.176 4.965 1.186 1.00 85.50 100 SER A O 1
ATOM 802 N N . LEU A 1 101 ? -1.373 4.759 2.525 1.00 86.31 101 LEU A N 1
ATOM 803 C CA . LEU A 1 101 ? -1.650 3.389 2.957 1.00 86.31 101 LEU A CA 1
ATOM 804 C C . LEU A 1 101 ? -3.019 3.270 3.646 1.00 86.31 101 LEU A C 1
ATOM 806 O O . LEU A 1 101 ? -3.648 2.225 3.602 1.00 86.31 101 LEU A O 1
ATOM 810 N N . LEU A 1 102 ? -3.540 4.359 4.211 1.00 88.12 102 LEU A N 1
ATOM 811 C CA . LEU A 1 102 ? -4.872 4.384 4.814 1.00 88.12 102 LEU A CA 1
ATOM 812 C C . LEU A 1 102 ? -5.994 4.074 3.806 1.00 88.12 102 LEU A C 1
ATOM 814 O O . LEU A 1 102 ? -7.093 3.719 4.212 1.00 88.12 102 LEU A O 1
ATOM 818 N N . ALA A 1 103 ? -5.731 4.163 2.496 1.00 89.38 103 ALA A N 1
ATOM 819 C CA . ALA A 1 103 ? -6.687 3.799 1.451 1.00 89.38 103 ALA A CA 1
ATOM 820 C C . ALA A 1 103 ? -7.093 2.315 1.478 1.00 89.38 103 ALA A C 1
ATOM 822 O O . ALA A 1 103 ? -8.140 1.968 0.938 1.00 89.38 103 ALA A O 1
ATOM 823 N N . ILE A 1 104 ? -6.286 1.441 2.087 1.00 88.75 104 ILE A N 1
ATOM 824 C CA . ILE A 1 104 ? -6.587 0.007 2.190 1.00 88.75 104 ILE A CA 1
ATOM 825 C C . ILE A 1 104 ? -7.135 -0.409 3.560 1.00 88.75 104 ILE A C 1
ATOM 827 O O . ILE A 1 104 ? -7.475 -1.577 3.727 1.00 88.75 104 ILE A O 1
ATOM 831 N N . TYR A 1 105 ? -7.248 0.511 4.520 1.00 89.19 105 TYR A N 1
ATOM 832 C CA . TYR A 1 105 ? -7.775 0.227 5.857 1.00 89.19 105 TYR A CA 1
ATOM 833 C C . TYR A 1 105 ? -9.189 0.773 6.034 1.00 89.19 105 TYR A C 1
ATOM 835 O O . TYR A 1 105 ? -9.592 1.723 5.358 1.00 89.19 105 TYR A O 1
ATOM 843 N N . ASP A 1 106 ? -9.915 0.193 6.986 1.00 87.75 106 ASP A N 1
ATOM 844 C CA . ASP A 1 106 ? -11.261 0.633 7.336 1.00 87.75 106 ASP A CA 1
ATOM 845 C C . ASP A 1 106 ? -11.168 1.543 8.567 1.00 87.75 106 ASP A C 1
ATOM 847 O O . ASP A 1 106 ? -10.689 1.117 9.617 1.00 87.75 106 ASP A O 1
ATOM 851 N N . GLN A 1 107 ? -11.570 2.808 8.443 1.00 87.88 107 GLN A N 1
ATOM 852 C CA . GLN A 1 107 ? -11.603 3.732 9.580 1.00 87.88 107 GLN A CA 1
ATOM 853 C C . GLN A 1 107 ? -12.798 3.398 10.480 1.00 87.88 107 GLN A C 1
ATOM 855 O O . GLN A 1 107 ? -13.888 3.138 9.967 1.00 87.88 107 GLN A O 1
ATOM 860 N N . ILE A 1 108 ? -12.571 3.396 11.795 1.00 84.75 108 ILE A N 1
ATOM 861 C CA . ILE A 1 108 ? -13.591 3.180 12.832 1.00 84.75 108 ILE A CA 1
ATOM 862 C C . ILE A 1 108 ? -13.939 4.510 13.488 1.00 84.75 108 ILE A C 1
ATOM 864 O O . ILE A 1 108 ? -12.999 5.305 13.724 1.00 84.75 108 ILE A O 1
#

Secondary structure (DSSP, 8-state):
--HHHHHHHHTT--SS-EEEEEEETTEEEEEEEPPHHHHHHHEEEEEEEEE-SSS-EEEEEEEEETTT--EEEEEEEEEE--STTTT-EEEEEEEPTT--GGGGSEE-

Sequence (108 aa):
MNYSSGIARFLRIHEHEYFYAKTTLSGVEIYRVPSVHDFGKKLKIISVVGSVPDCQANILTTIMNLDTKKTLVLRNECRFSHGQFNGTPEAKMYYGKDQSLLAIYDQI

Radius of gyration: 15.99 Å; chains: 1; bounding box: 43×34×38 Å

Foldseek 3Di:
DPVLVVVCVVLVAAQQKDWDWDQDPVGIWIWIRHHSVCCVVFKDFPDWDWDDPDQWTWIWTWMAGPVQRFIKIKIWTWHADCPPRGRHIDIDIDTDVPDDSSRSTDID